Protein AF-A0A8T0GNL6-F1 (afdb_monomer_lite)

Structure (mmCIF, N/CA/C/O backbone):
data_AF-A0A8T0GNL6-F1
#
_entry.id   AF-A0A8T0GNL6-F1
#
loop_
_atom_site.group_PDB
_atom_site.id
_atom_site.type_symbol
_atom_site.label_atom_id
_atom_site.label_alt_id
_atom_site.label_comp_id
_atom_site.label_asym_id
_atom_site.label_entity_id
_atom_site.label_seq_id
_atom_site.pdbx_PDB_ins_code
_atom_site.Cartn_x
_atom_site.Cartn_y
_atom_site.Cartn_z
_atom_site.occupancy
_atom_site.B_iso_or_equiv
_atom_site.auth_seq_id
_atom_site.auth_comp_id
_atom_site.auth_asym_id
_atom_site.auth_atom_id
_atom_site.pdbx_PDB_model_num
ATOM 1 N N . MET A 1 1 ? -20.242 10.172 15.021 1.00 55.56 1 MET A N 1
ATOM 2 C CA . MET A 1 1 ? -18.908 9.703 15.454 1.00 55.56 1 MET A CA 1
ATOM 3 C C . MET A 1 1 ? -18.005 9.727 14.242 1.00 55.56 1 MET A C 1
ATOM 5 O O . MET A 1 1 ? -18.312 9.044 13.273 1.00 55.56 1 MET A O 1
ATOM 9 N N . THR A 1 2 ? -16.980 10.569 14.266 1.00 63.25 2 THR A N 1
ATOM 10 C CA . THR A 1 2 ? -16.011 10.758 13.180 1.00 63.25 2 THR A CA 1
ATOM 11 C C . THR A 1 2 ? -14.666 10.204 13.639 1.00 63.25 2 THR A C 1
ATOM 13 O O . THR A 1 2 ? -14.246 10.485 14.757 1.00 63.25 2 THR A O 1
ATOM 16 N N . CYS A 1 3 ? -14.017 9.386 12.812 1.00 72.00 3 CYS A N 1
ATOM 17 C CA . CYS A 1 3 ? -12.638 8.959 13.034 1.00 72.00 3 CYS A CA 1
ATOM 18 C C . CYS A 1 3 ? -11.741 9.879 12.211 1.00 72.00 3 CYS A C 1
ATOM 20 O O . CYS A 1 3 ? -11.866 9.916 10.986 1.00 72.00 3 CYS A O 1
ATOM 22 N N . GLU A 1 4 ? -10.896 10.663 12.871 1.00 77.44 4 GLU A N 1
ATOM 23 C CA . GLU A 1 4 ? -9.992 11.569 12.171 1.00 77.44 4 GLU A CA 1
ATOM 24 C C . GLU A 1 4 ? -8.906 10.781 11.435 1.00 77.44 4 GLU A C 1
ATOM 26 O O . GLU A 1 4 ? -8.408 9.763 11.920 1.00 77.44 4 GLU A O 1
ATOM 31 N N . ILE A 1 5 ? -8.545 11.247 10.240 1.00 75.06 5 ILE A N 1
ATOM 32 C CA . ILE A 1 5 ? -7.445 10.667 9.472 1.00 75.06 5 ILE A CA 1
ATOM 33 C C . ILE A 1 5 ? -6.130 11.097 10.141 1.00 75.06 5 ILE A C 1
ATOM 35 O O . ILE A 1 5 ? -5.868 12.300 10.247 1.00 75.06 5 ILE A O 1
ATOM 39 N N . PRO A 1 6 ? -5.280 10.156 10.584 1.00 67.88 6 PRO A N 1
ATOM 40 C CA . PRO A 1 6 ? -4.056 10.481 11.293 1.00 67.88 6 PRO A CA 1
ATOM 41 C C . PRO A 1 6 ? -3.103 11.276 10.392 1.00 67.88 6 PRO A C 1
ATOM 43 O O . PRO A 1 6 ? -2.734 10.832 9.306 1.00 67.88 6 PRO A O 1
ATOM 46 N N . PHE A 1 7 ? -2.672 12.443 10.883 1.00 61.06 7 PHE A N 1
ATOM 47 C CA . PHE A 1 7 ? -1.593 13.265 10.315 1.00 61.06 7 PHE A CA 1
ATOM 48 C C . PHE A 1 7 ? -1.758 13.685 8.839 1.00 61.06 7 PHE A C 1
ATOM 50 O O . PHE A 1 7 ? -0.763 13.869 8.139 1.00 61.06 7 PHE A O 1
ATOM 57 N N . ALA A 1 8 ? -2.991 13.928 8.378 1.00 53.62 8 ALA A N 1
ATOM 58 C CA . ALA A 1 8 ? -3.282 14.362 7.000 1.00 53.62 8 ALA A CA 1
ATOM 59 C C . ALA A 1 8 ? -2.520 15.629 6.533 1.00 53.62 8 ALA A C 1
ATOM 61 O O . ALA A 1 8 ? -2.419 15.885 5.340 1.00 53.62 8 ALA A O 1
ATOM 62 N N . TRP A 1 9 ? -1.964 16.413 7.460 1.00 53.12 9 TRP A N 1
ATOM 63 C CA . TRP A 1 9 ? -1.340 17.711 7.194 1.00 53.12 9 TRP A CA 1
ATOM 64 C C . TRP A 1 9 ? 0.119 17.642 6.717 1.00 53.12 9 TRP A C 1
ATOM 66 O O . TRP A 1 9 ? 0.624 18.634 6.197 1.00 53.12 9 TRP A O 1
ATOM 76 N N . PHE A 1 10 ? 0.811 16.508 6.894 1.00 57.50 10 PHE A N 1
ATOM 77 C CA . PHE A 1 10 ? 2.263 16.411 6.652 1.00 57.50 10 PHE A CA 1
ATOM 78 C C . PHE A 1 10 ? 2.673 15.367 5.607 1.00 57.50 10 PHE A C 1
ATOM 80 O O . PHE A 1 10 ? 3.854 15.279 5.268 1.00 57.50 10 PHE A O 1
ATOM 87 N N . SER A 1 11 ? 1.722 14.593 5.080 1.00 59.69 11 SER A N 1
ATOM 88 C CA . SER A 1 11 ? 1.999 13.572 4.071 1.00 59.69 11 SER A CA 1
ATOM 89 C C . SER A 1 11 ? 1.724 14.119 2.665 1.00 59.69 11 SER A C 1
ATOM 91 O O . SER A 1 11 ? 0.582 14.469 2.371 1.00 59.69 11 SER A O 1
ATOM 93 N N . PRO A 1 12 ? 2.733 14.200 1.775 1.00 66.25 12 PRO A N 1
ATOM 94 C CA . PRO A 1 12 ? 2.529 14.623 0.387 1.00 66.25 12 PRO A CA 1
ATOM 95 C C . PRO A 1 12 ? 1.601 13.695 -0.413 1.00 66.25 12 PRO A C 1
ATOM 97 O O . PRO A 1 12 ? 1.025 14.140 -1.403 1.00 66.25 12 PRO A O 1
ATOM 100 N N . THR A 1 13 ? 1.436 12.436 0.009 1.00 75.75 13 THR A N 1
ATOM 101 C CA . THR A 1 13 ? 0.517 11.482 -0.622 1.00 75.75 13 THR A CA 1
ATOM 102 C C . THR A 1 13 ? -0.193 10.659 0.447 1.00 75.75 13 THR A C 1
ATOM 104 O O . THR A 1 13 ? 0.438 9.860 1.139 1.00 75.75 13 THR A O 1
ATOM 107 N N . ALA A 1 14 ? -1.516 10.805 0.523 1.00 82.19 14 ALA A N 1
ATOM 108 C CA . ALA A 1 14 ? -2.395 9.964 1.325 1.00 82.19 14 ALA A CA 1
ATOM 109 C C . ALA A 1 14 ? -3.474 9.342 0.430 1.00 82.19 14 ALA A C 1
ATOM 111 O O . ALA A 1 14 ? -4.074 10.032 -0.395 1.00 82.19 14 ALA A O 1
ATOM 112 N N . GLN A 1 15 ? -3.721 8.044 0.592 1.00 86.00 15 GLN A N 1
ATOM 113 C CA . GLN A 1 15 ? -4.691 7.302 -0.210 1.00 86.00 15 GLN A CA 1
ATOM 114 C C . GLN A 1 15 ? -5.497 6.366 0.693 1.00 86.00 15 GLN A C 1
ATOM 116 O O . GLN A 1 15 ? -4.924 5.646 1.508 1.00 86.00 15 GLN A O 1
ATOM 121 N N . LEU A 1 16 ? -6.822 6.372 0.539 1.00 90.12 16 LEU A N 1
ATOM 122 C CA . LEU A 1 16 ? -7.700 5.360 1.122 1.00 90.12 16 LEU A CA 1
ATOM 123 C C . LEU A 1 16 ? -7.874 4.217 0.121 1.00 90.12 16 LEU A C 1
ATOM 125 O O . LEU A 1 16 ? -8.138 4.460 -1.056 1.00 90.12 16 LEU A O 1
ATOM 129 N N . ILE A 1 17 ? -7.710 2.985 0.591 1.00 90.25 17 ILE A N 1
ATOM 130 C CA . ILE A 1 17 ? -7.783 1.770 -0.220 1.00 90.25 17 ILE A CA 1
ATOM 131 C C . ILE A 1 17 ? -8.660 0.766 0.508 1.00 90.25 17 ILE A C 1
ATOM 133 O O . ILE A 1 17 ? -8.456 0.503 1.689 1.00 90.25 17 ILE A O 1
ATOM 137 N N . GLU A 1 18 ? -9.629 0.193 -0.188 1.00 90.62 18 GLU A N 1
ATOM 138 C CA . GLU A 1 18 ? -10.369 -0.961 0.313 1.00 90.62 18 GLU A CA 1
ATOM 139 C C . GLU A 1 18 ? -9.593 -2.242 -0.037 1.00 90.62 18 GLU A C 1
ATOM 141 O O . GLU A 1 18 ? -9.135 -2.394 -1.169 1.00 90.62 18 GLU A O 1
ATOM 146 N N . CYS A 1 19 ? -9.402 -3.130 0.941 1.00 90.25 19 CYS A N 1
ATOM 147 C CA . CYS A 1 19 ? -8.818 -4.457 0.755 1.00 90.25 19 CYS A CA 1
ATOM 148 C C . CYS A 1 19 ? -9.536 -5.474 1.652 1.00 90.25 19 CYS A C 1
ATOM 150 O O . CYS A 1 19 ? -9.524 -5.349 2.880 1.00 90.25 19 CYS A O 1
ATOM 152 N N . ASN A 1 20 ? -10.121 -6.516 1.055 1.00 89.62 20 ASN A N 1
ATOM 153 C CA . ASN A 1 20 ? -10.811 -7.607 1.756 1.00 89.62 20 ASN A CA 1
ATOM 154 C C . ASN A 1 20 ? -11.871 -7.141 2.779 1.00 89.62 20 ASN A C 1
ATOM 156 O O . ASN A 1 20 ? -11.945 -7.648 3.902 1.00 89.62 20 ASN A O 1
ATOM 160 N N . GLY A 1 21 ? -12.687 -6.162 2.407 1.00 88.62 21 GLY A N 1
ATOM 161 C CA . GLY A 1 21 ? -13.733 -5.568 3.235 1.00 88.62 21 GLY A CA 1
ATOM 162 C C . GLY A 1 21 ? -13.218 -4.615 4.316 1.00 88.62 21 GLY A C 1
ATOM 163 O O . GLY A 1 21 ? -14.005 -4.172 5.153 1.00 88.62 21 GLY A O 1
ATOM 164 N N . LYS A 1 22 ? -11.916 -4.300 4.338 1.00 91.25 22 LYS A N 1
ATOM 165 C CA . LYS A 1 22 ? -11.309 -3.365 5.292 1.00 91.25 22 LYS A CA 1
ATOM 166 C C . LYS A 1 22 ? -10.807 -2.113 4.588 1.00 91.25 22 LYS A C 1
ATOM 168 O O . LYS A 1 22 ? -10.263 -2.173 3.490 1.00 91.25 22 LYS A O 1
ATOM 173 N N . VAL A 1 23 ? -10.950 -0.972 5.257 1.00 92.25 23 VAL A N 1
ATOM 174 C CA . VAL A 1 23 ? -10.398 0.300 4.782 1.00 92.25 23 VAL A CA 1
ATOM 175 C C . VAL A 1 23 ? -8.978 0.451 5.308 1.00 92.25 23 VAL A C 1
ATOM 177 O O . VAL A 1 23 ? -8.740 0.403 6.515 1.00 92.25 23 VAL A O 1
ATOM 180 N N . HIS A 1 24 ? -8.047 0.671 4.394 1.00 93.19 24 HIS A N 1
ATOM 181 C CA . HIS A 1 24 ? -6.657 0.976 4.666 1.00 93.19 24 HIS A CA 1
ATOM 182 C C . HIS A 1 24 ? -6.328 2.415 4.287 1.00 93.19 24 HIS A C 1
ATOM 184 O O . HIS A 1 24 ? -6.863 2.960 3.323 1.00 93.19 24 HIS A O 1
ATOM 190 N N . LEU A 1 25 ? -5.414 3.019 5.037 1.00 91.75 25 LEU A N 1
ATOM 191 C CA . LEU A 1 25 ? -4.858 4.336 4.766 1.00 91.75 25 LEU A CA 1
ATOM 192 C C . LEU A 1 25 ? -3.374 4.179 4.450 1.00 91.75 25 LEU A C 1
ATOM 194 O O . LEU A 1 25 ? -2.576 3.879 5.336 1.00 91.75 25 LEU A O 1
ATOM 198 N N . PHE A 1 26 ? -3.011 4.388 3.190 1.00 90.06 26 PHE A N 1
ATOM 199 C CA . PHE A 1 26 ? -1.621 4.518 2.777 1.00 90.06 26 PHE A CA 1
ATOM 200 C C . PHE A 1 26 ? -1.155 5.959 2.929 1.00 90.06 26 PHE A C 1
ATOM 202 O O . PHE A 1 26 ? -1.875 6.894 2.572 1.00 90.06 26 PHE A O 1
ATOM 209 N N . ARG A 1 27 ? 0.074 6.124 3.414 1.00 86.00 27 ARG A N 1
ATOM 210 C CA . ARG A 1 27 ? 0.748 7.416 3.532 1.00 86.00 27 ARG A CA 1
ATOM 211 C C . ARG A 1 27 ? 2.191 7.296 3.081 1.00 86.00 27 ARG A C 1
ATOM 213 O O . ARG A 1 27 ? 2.885 6.359 3.481 1.00 86.00 27 ARG A O 1
ATOM 220 N N . TRP A 1 28 ? 2.640 8.278 2.310 1.00 79.31 28 TRP A N 1
ATOM 221 C CA . TRP A 1 28 ? 4.038 8.467 1.935 1.00 79.31 28 TRP A CA 1
ATOM 222 C C . TRP A 1 28 ? 4.545 9.786 2.511 1.00 79.31 28 TRP A C 1
ATOM 224 O O . TRP A 1 28 ? 3.911 10.829 2.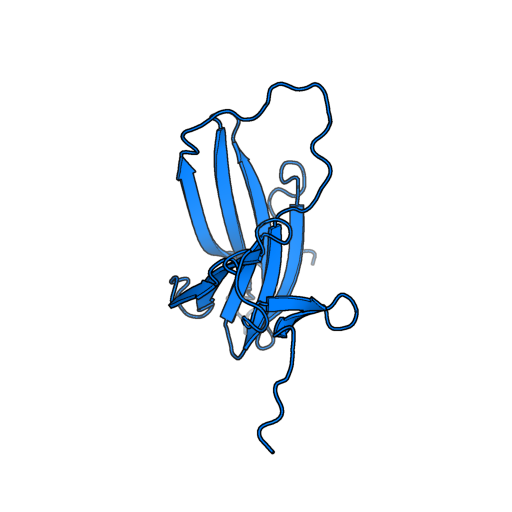347 1.00 79.31 28 TRP A O 1
ATOM 234 N N . GLU A 1 29 ? 5.684 9.756 3.188 1.00 75.50 29 GLU A N 1
ATOM 235 C CA . GLU A 1 29 ? 6.279 10.899 3.870 1.00 75.50 29 GLU A CA 1
ATOM 236 C C . GLU A 1 29 ? 7.775 10.988 3.556 1.00 75.50 29 GLU A C 1
ATOM 238 O O . GLU A 1 29 ? 8.498 9.989 3.517 1.00 75.50 29 GLU A O 1
ATOM 243 N N . MET A 1 30 ? 8.256 12.216 3.370 1.00 66.94 30 MET A N 1
ATOM 244 C CA . MET A 1 30 ? 9.683 12.521 3.429 1.00 66.94 30 MET A CA 1
ATOM 245 C C . MET A 1 30 ? 9.963 13.198 4.763 1.00 66.94 30 MET A C 1
ATOM 247 O O . MET A 1 30 ? 9.431 14.273 5.043 1.00 66.94 30 MET A O 1
ATOM 251 N N . SER A 1 31 ? 10.799 12.580 5.594 1.00 65.00 31 SER A N 1
ATOM 252 C CA . SER A 1 31 ? 11.229 13.220 6.832 1.00 65.00 31 SER A CA 1
ATOM 253 C C . SER A 1 31 ? 12.173 14.387 6.530 1.00 65.00 31 SER A C 1
ATOM 255 O O . SER A 1 31 ? 12.872 14.413 5.511 1.00 65.00 31 SER A O 1
ATOM 257 N N . ARG A 1 32 ? 12.261 15.340 7.467 1.00 61.22 32 ARG A N 1
ATOM 258 C CA . ARG A 1 32 ? 13.248 16.437 7.410 1.00 61.22 32 ARG A CA 1
ATOM 259 C C . ARG A 1 32 ? 14.695 15.929 7.336 1.00 61.22 32 ARG A C 1
ATOM 261 O O . ARG A 1 32 ? 15.560 16.624 6.816 1.00 61.22 32 ARG A O 1
ATOM 268 N N . GLU A 1 33 ? 14.937 14.707 7.801 1.00 64.06 33 GLU A N 1
ATOM 269 C CA . GLU A 1 33 ? 16.235 14.023 7.788 1.00 64.06 33 GLU A CA 1
ATOM 270 C C . GLU A 1 33 ? 16.487 13.228 6.495 1.00 64.06 33 GLU A C 1
ATOM 272 O O . GLU A 1 33 ? 17.421 12.431 6.431 1.00 64.06 33 GLU A O 1
ATOM 277 N N . ARG A 1 34 ? 15.676 13.440 5.445 1.00 63.38 34 ARG A N 1
ATOM 278 C CA . ARG A 1 34 ? 15.754 12.717 4.160 1.00 63.38 34 ARG A CA 1
ATOM 279 C C . ARG A 1 34 ? 15.498 11.211 4.289 1.00 63.38 34 ARG A C 1
ATOM 281 O O . ARG A 1 34 ? 15.977 10.421 3.474 1.00 63.38 34 ARG A O 1
ATOM 288 N N . LEU A 1 35 ? 14.729 10.810 5.299 1.00 67.31 35 LEU A N 1
ATOM 289 C CA . LEU A 1 35 ? 14.219 9.447 5.395 1.00 67.31 35 LEU A CA 1
ATOM 290 C C . LEU A 1 35 ? 12.968 9.335 4.536 1.00 67.31 35 LEU A C 1
ATOM 292 O O . LEU A 1 35 ? 12.083 10.193 4.602 1.00 67.31 35 LEU A O 1
ATOM 296 N N . ARG A 1 36 ? 12.893 8.265 3.749 1.00 70.81 36 ARG A N 1
ATOM 297 C CA . ARG A 1 36 ? 11.652 7.880 3.083 1.00 70.81 36 ARG A CA 1
ATOM 298 C C . ARG A 1 36 ? 10.856 7.040 4.057 1.00 70.81 36 ARG A C 1
ATOM 300 O O . ARG A 1 36 ? 11.388 6.077 4.612 1.00 70.81 36 ARG A O 1
ATOM 307 N N . MET A 1 37 ? 9.609 7.423 4.279 1.00 78.25 37 MET A N 1
ATOM 308 C CA . MET A 1 37 ? 8.711 6.676 5.136 1.00 78.25 37 MET A CA 1
ATOM 309 C C . MET A 1 37 ? 7.427 6.382 4.394 1.00 78.25 37 MET A C 1
ATOM 311 O O . MET A 1 37 ? 6.799 7.284 3.846 1.00 78.25 37 MET A O 1
ATOM 315 N N . HIS A 1 38 ? 7.008 5.123 4.426 1.00 85.81 38 HIS A N 1
ATOM 316 C CA . HIS A 1 38 ? 5.647 4.780 4.058 1.00 85.81 38 HIS A CA 1
ATOM 317 C C . HIS A 1 38 ? 4.978 3.975 5.144 1.00 85.81 38 HIS A C 1
ATOM 319 O O . HIS A 1 38 ? 5.604 3.185 5.856 1.00 85.81 38 HIS A O 1
ATOM 325 N N . SER A 1 39 ? 3.680 4.203 5.275 1.00 89.62 39 SER A N 1
ATOM 326 C CA . SER A 1 39 ? 2.858 3.484 6.227 1.00 89.62 39 SER A CA 1
ATOM 327 C C . SER A 1 39 ? 1.536 3.076 5.612 1.00 89.62 39 SER A C 1
ATOM 329 O O . SER A 1 39 ? 1.023 3.734 4.708 1.00 89.62 39 SER A O 1
ATOM 331 N N . ILE A 1 40 ? 1.025 1.953 6.100 1.00 92.38 40 ILE A N 1
ATOM 332 C CA . ILE A 1 40 ? -0.316 1.472 5.810 1.00 92.38 40 ILE A CA 1
ATOM 333 C C . ILE A 1 40 ? -0.974 1.218 7.156 1.00 92.38 40 ILE A C 1
ATOM 335 O O . ILE A 1 40 ? -0.506 0.386 7.938 1.00 92.38 40 ILE A O 1
ATOM 339 N N . ASP A 1 41 ? -2.045 1.945 7.426 1.00 92.88 41 ASP A N 1
ATOM 340 C CA . ASP A 1 41 ? -2.896 1.750 8.590 1.00 92.88 41 ASP A CA 1
ATOM 341 C C . ASP A 1 41 ? -4.198 1.071 8.158 1.00 92.88 41 ASP A C 1
ATOM 343 O O . ASP A 1 41 ? -4.595 1.152 6.999 1.00 92.88 41 ASP A O 1
ATOM 347 N N . VAL A 1 42 ? -4.860 0.376 9.073 1.00 93.19 42 VAL A N 1
ATOM 348 C CA . VAL A 1 42 ? -6.178 -0.228 8.865 1.00 93.19 42 VAL A CA 1
ATOM 349 C C . VAL A 1 42 ? -7.181 0.404 9.815 1.00 93.19 42 VAL A C 1
ATOM 351 O O . VAL A 1 42 ? -6.876 0.621 10.988 1.00 93.19 42 VAL A O 1
ATOM 354 N N . LEU A 1 43 ? -8.368 0.709 9.303 1.00 91.94 43 LEU A N 1
ATOM 355 C CA . LEU A 1 43 ? -9.486 1.180 10.100 1.00 91.94 43 LEU A CA 1
ATOM 356 C C . LEU A 1 43 ? -10.176 -0.026 10.740 1.00 91.94 43 LEU A C 1
ATOM 358 O O . LEU A 1 43 ? -10.727 -0.882 10.047 1.00 91.94 43 LEU A O 1
ATOM 362 N N . GLU A 1 44 ? -10.149 -0.103 12.064 1.00 89.25 44 GLU A N 1
ATOM 363 C CA . GLU A 1 44 ? -10.734 -1.206 12.820 1.00 89.25 44 GLU A CA 1
ATOM 364 C C . GLU A 1 44 ? -11.654 -0.676 13.924 1.00 89.25 44 GLU A C 1
ATOM 366 O O . GLU A 1 44 ? -11.421 0.381 14.513 1.00 89.25 44 GLU A O 1
ATOM 371 N N . CYS A 1 45 ? -12.720 -1.427 14.202 1.00 83.12 45 CYS A N 1
ATOM 372 C CA . CYS A 1 45 ? -13.578 -1.224 15.363 1.00 83.12 45 CYS A CA 1
ATOM 373 C C . CYS A 1 45 ? -13.253 -2.340 16.373 1.00 83.12 45 CYS A C 1
ATOM 375 O O . CYS A 1 45 ? -13.648 -3.483 16.140 1.00 83.12 45 CYS A O 1
ATOM 377 N N . PRO A 1 46 ? -12.480 -2.063 17.438 1.00 70.19 46 PRO A N 1
ATOM 378 C CA . PRO A 1 46 ? -11.943 -3.093 18.331 1.00 70.19 46 PRO A CA 1
ATOM 379 C C . PRO A 1 46 ? -13.027 -3.854 19.105 1.00 70.19 46 PRO A C 1
ATOM 381 O O . PRO A 1 46 ? -12.868 -5.048 19.333 1.00 70.19 46 PRO A O 1
ATOM 384 N N . ASN A 1 47 ? -14.139 -3.196 19.448 1.00 69.69 47 ASN A N 1
ATOM 385 C CA . ASN A 1 47 ? -15.247 -3.789 20.195 1.00 69.69 47 ASN A CA 1
ATOM 386 C C . ASN A 1 47 ? -16.556 -3.623 19.417 1.00 69.69 47 ASN A C 1
ATOM 388 O O . ASN A 1 47 ? -17.204 -2.581 19.479 1.00 69.69 47 ASN A O 1
ATOM 392 N N . LEU A 1 48 ? -16.972 -4.670 18.701 1.00 65.06 48 LEU A N 1
ATOM 39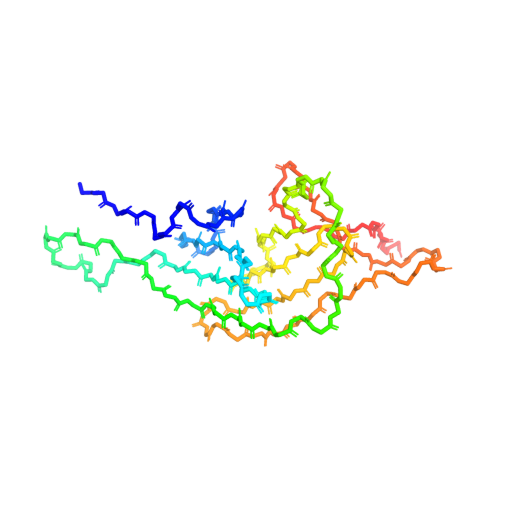3 C CA . LEU A 1 48 ? -18.252 -4.693 17.975 1.00 65.06 48 LEU A CA 1
ATOM 394 C C . LEU A 1 48 ? -19.478 -4.708 18.909 1.00 65.06 48 LEU A C 1
ATOM 396 O O . LEU A 1 48 ? -20.574 -4.358 18.477 1.00 65.06 48 LEU A O 1
ATOM 400 N N . ASN A 1 49 ? -19.288 -5.090 20.178 1.00 63.34 49 ASN A N 1
ATOM 401 C CA . ASN A 1 49 ? -20.362 -5.343 21.145 1.00 63.34 49 ASN A CA 1
ATOM 402 C C . ASN A 1 49 ? -20.616 -4.190 22.131 1.00 63.34 49 ASN A C 1
ATOM 404 O O . ASN A 1 49 ? -21.545 -4.278 22.930 1.00 63.34 49 ASN A O 1
ATOM 408 N N . GLU A 1 50 ? -19.822 -3.118 22.097 1.00 57.59 50 GLU A N 1
ATOM 409 C CA . GLU A 1 50 ? -20.005 -1.967 22.986 1.00 57.59 50 GLU A CA 1
ATOM 410 C C . GLU A 1 50 ? -20.641 -0.799 22.227 1.00 57.59 50 GLU A C 1
ATOM 412 O O . GLU A 1 50 ? -20.226 -0.407 21.137 1.00 57.59 50 GLU A O 1
ATOM 417 N N . SER A 1 51 ? -21.682 -0.225 22.821 1.00 54.44 51 SER A N 1
ATOM 418 C CA . SER A 1 51 ? -22.532 0.828 22.258 1.00 54.44 51 SER A CA 1
ATOM 419 C C . SER A 1 51 ? -21.832 2.187 22.055 1.00 54.44 51 SER A C 1
ATOM 421 O O . SER A 1 51 ? -22.451 3.116 21.535 1.00 54.44 51 SER A O 1
ATOM 423 N N . ALA A 1 52 ? -20.538 2.309 22.376 1.00 54.31 52 ALA A N 1
ATOM 424 C CA . ALA A 1 52 ? -19.732 3.520 22.215 1.00 54.31 52 ALA A CA 1
ATOM 425 C C . ALA A 1 52 ? -18.568 3.287 21.230 1.00 54.31 52 ALA A C 1
ATOM 427 O O . ALA A 1 52 ? -17.466 2.879 21.580 1.00 54.31 52 ALA A O 1
ATOM 428 N N . ARG A 1 53 ? -18.857 3.553 19.955 1.00 64.06 53 ARG A N 1
ATOM 429 C CA . ARG A 1 53 ? -18.018 3.305 18.774 1.00 64.06 53 ARG A CA 1
ATOM 430 C C . ARG A 1 53 ? -16.810 4.251 18.688 1.00 64.06 53 ARG A C 1
ATOM 432 O O . ARG A 1 53 ? -16.951 5.378 18.227 1.00 64.06 53 ARG A O 1
ATOM 439 N N . ALA A 1 54 ? -15.602 3.792 18.984 1.00 72.19 54 ALA A N 1
ATOM 440 C CA . ALA A 1 54 ? -14.398 4.488 18.525 1.00 72.19 54 ALA A CA 1
ATOM 441 C C . ALA A 1 54 ? -13.722 3.649 17.438 1.00 72.19 54 ALA A C 1
ATOM 443 O O . ALA A 1 54 ? -12.926 2.757 17.718 1.00 72.19 54 ALA A O 1
ATOM 444 N N . TRP A 1 55 ? -14.078 3.915 16.180 1.00 82.38 55 TRP A N 1
ATOM 445 C CA . TRP A 1 55 ? -13.247 3.493 15.056 1.00 82.38 55 TRP A CA 1
ATOM 446 C C . TRP A 1 55 ? -11.832 4.033 15.270 1.00 82.38 55 TRP A C 1
ATOM 448 O O . TRP A 1 55 ? -11.670 5.209 15.605 1.00 82.38 55 TRP A O 1
ATOM 458 N N . GLN A 1 56 ? -10.825 3.189 15.074 1.00 87.25 56 GLN A N 1
ATOM 459 C CA . GLN A 1 56 ? -9.426 3.551 15.268 1.00 87.25 56 GLN A CA 1
ATOM 460 C C . GLN A 1 56 ? -8.562 3.067 14.111 1.00 87.25 56 GLN A C 1
ATOM 462 O O . GLN A 1 56 ? -8.834 2.041 13.485 1.00 87.25 56 GLN A O 1
ATOM 467 N N . TRP A 1 57 ? -7.487 3.804 13.859 1.00 89.50 57 TRP A N 1
ATOM 468 C CA . TRP A 1 57 ? -6.458 3.415 12.909 1.00 89.50 57 TRP A CA 1
ATOM 469 C C . TRP A 1 57 ? -5.388 2.598 13.621 1.00 89.50 57 TRP A C 1
ATOM 471 O O . TRP A 1 57 ? -4.740 3.084 14.548 1.00 89.50 57 TRP A O 1
ATOM 481 N N . ARG A 1 58 ? -5.172 1.364 13.171 1.00 91.19 58 ARG A N 1
ATOM 482 C CA . ARG A 1 58 ? -4.061 0.522 13.615 1.00 91.19 58 ARG A CA 1
ATOM 483 C C . ARG A 1 58 ? -3.000 0.473 12.529 1.00 91.19 58 ARG A C 1
ATOM 485 O O . ARG A 1 58 ? -3.301 0.146 11.386 1.00 91.19 58 ARG A O 1
ATOM 492 N N . ASN A 1 59 ? -1.747 0.722 12.888 1.00 90.69 59 ASN A N 1
ATOM 493 C CA . ASN A 1 59 ? -0.648 0.575 11.943 1.00 90.69 59 ASN A CA 1
ATOM 494 C C . ASN A 1 59 ? -0.417 -0.905 11.591 1.00 90.69 59 ASN A C 1
ATOM 496 O O . ASN A 1 59 ? -0.324 -1.754 12.479 1.00 90.69 59 ASN A O 1
ATOM 500 N N . VAL A 1 60 ? -0.350 -1.205 10.292 1.00 93.19 60 VAL A N 1
ATOM 501 C CA . VAL A 1 60 ? -0.085 -2.549 9.751 1.00 93.19 60 VAL A CA 1
ATOM 502 C C . VAL A 1 60 ? 1.319 -2.614 9.171 1.00 93.19 60 VAL A C 1
ATOM 504 O O . VAL A 1 60 ? 2.064 -3.547 9.452 1.00 93.19 60 VAL A O 1
ATOM 507 N N . VAL A 1 61 ? 1.680 -1.609 8.374 1.00 91.25 61 VAL A N 1
ATOM 508 C CA . VAL A 1 61 ? 3.000 -1.481 7.760 1.00 91.25 61 VAL A CA 1
ATOM 509 C C . VAL A 1 61 ? 3.581 -0.130 8.147 1.00 91.25 61 VAL A C 1
ATOM 511 O O . VAL A 1 61 ? 2.908 0.901 8.054 1.00 91.25 61 VAL A O 1
ATOM 514 N N . ARG A 1 62 ? 4.853 -0.131 8.539 1.00 89.62 62 ARG A N 1
ATOM 515 C CA . ARG A 1 62 ? 5.680 1.067 8.654 1.00 89.62 62 ARG A CA 1
ATOM 516 C C . ARG A 1 62 ? 7.086 0.724 8.204 1.00 89.62 62 ARG A C 1
ATOM 518 O O . ARG A 1 62 ? 7.741 -0.127 8.797 1.00 89.62 62 ARG A O 1
ATOM 525 N N . VAL A 1 63 ? 7.533 1.396 7.156 1.00 85.25 63 VAL A N 1
ATOM 526 C CA . VAL A 1 63 ? 8.886 1.261 6.631 1.00 85.25 63 VAL A CA 1
ATOM 527 C C . VAL A 1 63 ? 9.545 2.623 6.692 1.00 85.25 63 VAL A C 1
ATOM 529 O O . VAL A 1 63 ? 8.970 3.613 6.248 1.00 85.25 63 VAL A O 1
ATOM 532 N N . THR A 1 64 ? 10.750 2.654 7.248 1.00 79.94 64 THR A N 1
ATOM 533 C CA . THR A 1 64 ? 11.616 3.829 7.275 1.00 79.94 64 THR A CA 1
ATOM 534 C C . THR A 1 64 ? 12.930 3.433 6.627 1.00 79.94 64 THR A C 1
ATOM 536 O O . THR A 1 64 ? 13.619 2.549 7.130 1.00 79.94 64 THR A O 1
ATOM 539 N N . ASP A 1 65 ? 13.275 4.081 5.520 1.00 66.94 65 ASP A N 1
ATOM 540 C CA . ASP A 1 65 ? 14.509 3.821 4.785 1.00 66.94 65 ASP A CA 1
ATOM 541 C C . ASP A 1 65 ? 15.376 5.087 4.700 1.00 66.94 65 ASP A C 1
ATOM 543 O O . ASP A 1 65 ? 14.886 6.199 4.458 1.00 66.94 65 ASP A O 1
ATOM 547 N N . ARG A 1 66 ? 16.686 4.913 4.906 1.00 58.03 66 ARG A N 1
ATOM 548 C CA . ARG A 1 66 ? 17.688 5.972 4.748 1.00 58.03 66 ARG A CA 1
ATOM 549 C C . ARG A 1 66 ? 18.024 6.088 3.270 1.00 58.03 66 ARG A C 1
ATOM 551 O O . ARG A 1 66 ? 18.733 5.254 2.718 1.00 58.03 66 ARG A O 1
ATOM 558 N N . CYS A 1 67 ? 17.578 7.163 2.631 1.00 51.78 67 CYS A N 1
ATOM 559 C CA . CYS A 1 67 ? 17.908 7.387 1.232 1.00 51.78 67 CYS A CA 1
ATOM 560 C C . CYS A 1 67 ? 19.355 7.900 1.105 1.00 51.78 67 CYS A C 1
ATOM 562 O O . CYS A 1 67 ? 19.636 9.088 1.274 1.00 51.78 67 CYS A O 1
ATOM 564 N N . GLY A 1 68 ? 20.294 7.001 0.813 1.00 41.38 68 GLY A N 1
ATOM 565 C CA . GLY A 1 68 ? 21.663 7.351 0.447 1.00 41.38 68 GLY A CA 1
ATOM 566 C C . GLY A 1 68 ? 21.764 7.735 -1.029 1.00 41.38 68 GLY A C 1
ATOM 567 O O . GLY A 1 68 ? 22.154 6.889 -1.812 1.00 41.38 68 GLY A O 1
ATOM 568 N N . TYR A 1 69 ? 21.365 8.957 -1.408 1.00 39.97 69 TYR A N 1
ATOM 569 C CA . TYR A 1 69 ? 21.917 9.806 -2.493 1.00 39.97 69 TYR A CA 1
ATOM 570 C C . TYR A 1 69 ? 20.960 10.964 -2.848 1.00 39.97 69 TYR A C 1
ATOM 572 O O . TYR A 1 69 ? 19.746 10.861 -2.701 1.00 39.97 69 TYR A O 1
ATOM 580 N N . ARG A 1 70 ? 21.563 12.083 -3.288 1.00 39.72 70 ARG A N 1
ATOM 581 C CA . ARG A 1 70 ? 20.998 13.372 -3.749 1.00 39.72 70 ARG A CA 1
ATOM 582 C C . ARG A 1 70 ? 19.489 13.388 -4.061 1.00 39.72 70 ARG A C 1
ATOM 584 O O . ARG A 1 70 ? 19.072 13.120 -5.182 1.00 39.72 70 ARG A O 1
ATOM 591 N N . VAL A 1 71 ? 18.703 13.912 -3.121 1.00 41.56 71 VAL A N 1
ATOM 592 C CA . VAL A 1 71 ? 17.495 14.665 -3.480 1.00 41.56 71 VAL A CA 1
ATOM 593 C C . VAL A 1 71 ? 17.990 15.929 -4.176 1.00 41.56 71 VAL A C 1
ATOM 595 O O . VAL A 1 71 ? 18.666 16.751 -3.552 1.00 41.56 71 VAL A O 1
ATOM 598 N N . TYR A 1 72 ? 17.751 16.037 -5.482 1.00 38.69 72 TYR A N 1
ATOM 599 C CA . TYR A 1 72 ? 18.054 17.235 -6.253 1.00 38.69 72 TYR A CA 1
ATOM 600 C C . TYR A 1 72 ? 17.447 18.446 -5.540 1.00 38.69 72 TYR A C 1
ATOM 602 O O . TYR A 1 72 ? 16.233 18.612 -5.483 1.00 38.69 72 TYR A O 1
ATOM 610 N N . THR A 1 73 ? 18.304 19.322 -5.020 1.00 38.34 73 THR A N 1
ATOM 611 C CA . THR A 1 73 ? 17.958 20.701 -4.671 1.00 38.34 73 THR A CA 1
ATOM 612 C C . THR A 1 73 ? 17.814 21.499 -5.966 1.00 38.34 73 THR A C 1
ATOM 614 O O . THR A 1 73 ? 18.580 22.418 -6.239 1.00 38.34 73 THR A O 1
ATOM 617 N N . GLY A 1 74 ? 16.881 21.094 -6.821 1.00 34.81 74 GLY A N 1
ATOM 618 C CA . GLY A 1 74 ? 16.352 21.936 -7.878 1.00 34.81 74 GLY A CA 1
ATOM 619 C C . GLY A 1 74 ? 15.087 22.561 -7.325 1.00 34.81 74 GLY A C 1
ATOM 620 O O . GLY A 1 74 ? 14.244 21.851 -6.790 1.00 34.81 74 GLY A O 1
ATOM 621 N N . ARG A 1 75 ? 14.959 23.884 -7.399 1.00 34.22 75 ARG A N 1
ATOM 622 C CA . ARG A 1 75 ? 13.710 24.589 -7.100 1.00 34.22 75 ARG A CA 1
ATOM 623 C C . ARG A 1 75 ? 12.650 24.178 -8.126 1.00 34.22 75 ARG A C 1
ATOM 625 O O . ARG A 1 75 ? 12.407 24.880 -9.096 1.00 34.22 75 ARG A O 1
ATOM 632 N N . GLY A 1 76 ? 12.059 23.020 -7.910 1.00 35.91 76 GLY A N 1
ATOM 633 C CA . GLY A 1 76 ? 10.884 22.509 -8.580 1.00 35.91 76 GLY A CA 1
ATOM 634 C C . GLY A 1 76 ? 10.132 21.762 -7.503 1.00 35.91 76 GLY A C 1
ATOM 635 O O . GLY A 1 76 ? 10.707 20.926 -6.811 1.00 35.91 76 GLY A O 1
ATOM 636 N N . TRP A 1 77 ? 8.877 22.123 -7.282 1.00 37.72 77 TRP A N 1
ATOM 637 C CA . TRP A 1 77 ? 8.002 21.285 -6.484 1.00 37.72 77 TRP A CA 1
ATOM 638 C C . TRP A 1 77 ? 7.983 19.941 -7.203 1.00 37.72 77 TRP A C 1
ATOM 640 O O . TRP A 1 77 ? 7.500 19.880 -8.333 1.00 37.72 77 TRP A O 1
ATOM 650 N N . THR A 1 78 ? 8.599 18.906 -6.628 1.00 41.69 78 THR A N 1
ATOM 651 C CA . THR A 1 78 ? 8.475 17.551 -7.161 1.00 41.69 78 THR A CA 1
ATOM 652 C C . THR A 1 78 ? 7.010 17.190 -7.001 1.00 41.69 78 THR A C 1
ATOM 654 O O . THR A 1 78 ? 6.541 16.840 -5.918 1.00 41.69 78 THR A O 1
ATOM 657 N N . LEU A 1 79 ? 6.261 17.450 -8.066 1.00 40.72 79 LEU A N 1
ATOM 658 C CA . LEU A 1 79 ? 4.838 17.231 -8.147 1.00 40.72 79 LEU A CA 1
ATOM 659 C C . LEU A 1 79 ? 4.600 15.725 -8.013 1.00 40.72 79 LEU A C 1
ATOM 661 O O . LEU A 1 79 ? 4.923 14.966 -8.913 1.00 40.72 79 LEU A O 1
ATOM 665 N N . VAL A 1 80 ? 4.041 15.352 -6.862 1.00 47.06 80 VAL A N 1
ATOM 666 C CA . VAL A 1 80 ? 2.855 14.495 -6.735 1.00 47.06 80 VAL A CA 1
ATOM 667 C C . VAL A 1 80 ? 2.987 13.052 -7.259 1.00 47.06 80 VAL A C 1
ATOM 669 O O . VAL A 1 80 ? 3.023 12.791 -8.454 1.00 47.06 80 VAL A O 1
ATOM 672 N N . ASN A 1 81 ? 2.887 12.106 -6.318 1.00 57.59 81 ASN A N 1
ATOM 673 C CA . ASN A 1 81 ? 2.494 10.706 -6.524 1.00 57.59 81 ASN A CA 1
ATOM 674 C C . ASN A 1 81 ? 3.440 9.823 -7.347 1.00 57.59 81 ASN A C 1
ATOM 676 O O . ASN A 1 81 ? 2.985 9.066 -8.192 1.00 57.59 81 ASN A O 1
ATOM 680 N N . GLU A 1 82 ? 4.742 9.797 -7.062 1.00 75.31 82 GLU A N 1
ATOM 681 C CA . GLU A 1 82 ? 5.560 8.685 -7.578 1.00 75.31 82 GLU A CA 1
ATOM 682 C C . GLU A 1 82 ? 5.069 7.336 -7.042 1.00 75.31 82 GLU A C 1
ATOM 684 O O . GLU A 1 82 ? 5.125 6.339 -7.752 1.00 75.31 82 GLU A O 1
ATOM 689 N N . TYR A 1 83 ? 4.553 7.316 -5.810 1.00 80.38 83 TYR A N 1
ATOM 690 C CA . TYR A 1 83 ? 4.065 6.115 -5.146 1.00 80.38 83 TYR A CA 1
ATOM 691 C C . TYR A 1 83 ? 2.543 6.104 -5.063 1.00 80.38 83 TYR A C 1
ATOM 693 O O . TYR A 1 83 ? 1.910 7.110 -4.743 1.00 80.38 83 TYR A O 1
ATOM 701 N N . SER A 1 84 ? 1.957 4.941 -5.311 1.00 84.56 84 SER A N 1
ATOM 702 C CA . SER A 1 84 ? 0.546 4.648 -5.061 1.00 84.56 84 SER A CA 1
ATOM 703 C C . SER A 1 84 ? 0.424 3.314 -4.342 1.00 84.56 84 SER A C 1
ATOM 705 O O . SER A 1 84 ? 1.269 2.432 -4.502 1.00 84.56 84 SER A O 1
ATOM 707 N N . CYS A 1 85 ? -0.623 3.168 -3.538 1.00 88.06 85 CYS A N 1
ATOM 708 C CA . CYS A 1 85 ? -0.948 1.907 -2.892 1.00 88.06 85 CYS A CA 1
ATOM 709 C C . CYS A 1 85 ? -2.156 1.285 -3.578 1.00 88.06 85 CYS A C 1
ATOM 711 O O . CYS A 1 85 ? -3.167 1.941 -3.818 1.00 88.06 85 CYS A O 1
ATOM 713 N N . VAL A 1 86 ? -2.033 0.025 -3.959 1.00 88.44 86 VAL A N 1
ATOM 714 C CA . VAL A 1 86 ? -2.961 -0.619 -4.889 1.00 88.44 86 VAL A CA 1
ATOM 715 C C . VAL A 1 86 ? -3.173 -2.069 -4.490 1.00 88.44 86 VAL A C 1
ATOM 717 O O . VAL A 1 86 ? -2.277 -2.708 -3.933 1.00 88.44 86 VAL A O 1
ATOM 720 N N . ASN A 1 87 ? -4.364 -2.594 -4.770 1.00 89.69 87 ASN A N 1
ATOM 721 C CA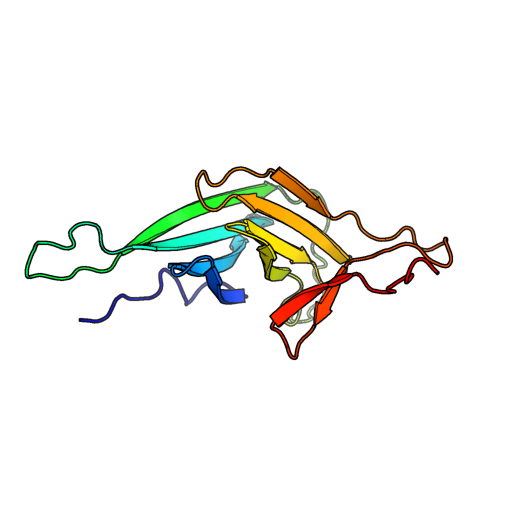 . ASN A 1 87 ? -4.683 -3.990 -4.489 1.00 89.69 87 ASN A CA 1
ATOM 722 C C . ASN A 1 87 ? -3.792 -4.940 -5.301 1.00 89.69 87 ASN A C 1
ATOM 724 O O . ASN A 1 87 ? -3.572 -4.731 -6.496 1.00 89.69 87 ASN A O 1
ATOM 728 N N . PHE A 1 88 ? -3.300 -5.994 -4.643 1.00 89.25 88 PHE A N 1
ATOM 729 C CA . PHE A 1 88 ? -2.442 -7.024 -5.236 1.00 89.25 88 PHE A CA 1
ATOM 730 C C . PHE A 1 88 ? -2.964 -8.435 -4.915 1.00 89.25 88 PHE A C 1
ATOM 732 O O . PHE A 1 88 ? -2.276 -9.282 -4.342 1.00 89.25 88 PHE A O 1
ATOM 739 N N . GLY A 1 89 ? -4.225 -8.680 -5.271 1.00 85.38 89 GLY A N 1
ATOM 740 C CA . GLY A 1 89 ? -4.935 -9.918 -4.950 1.00 85.38 89 GLY A CA 1
ATOM 741 C C . GLY A 1 89 ? -5.326 -10.022 -3.473 1.00 85.38 89 GLY A C 1
ATOM 742 O O . GLY A 1 89 ? -5.259 -9.050 -2.720 1.00 85.38 89 GLY A O 1
ATOM 743 N N . ASP A 1 90 ? -5.736 -11.221 -3.057 1.00 90.81 90 ASP A N 1
ATOM 744 C CA . ASP A 1 90 ? -6.387 -11.429 -1.762 1.00 90.81 90 ASP A CA 1
ATOM 745 C C . ASP A 1 90 ? -5.515 -11.022 -0.571 1.00 90.81 90 ASP A C 1
ATOM 747 O O . ASP A 1 90 ? -4.491 -11.656 -0.269 1.00 90.81 90 ASP A O 1
ATOM 751 N N . GLY A 1 91 ? -5.982 -9.987 0.134 1.00 92.06 91 GLY A N 1
ATOM 752 C CA . GLY A 1 91 ? -5.424 -9.493 1.392 1.00 92.06 91 GLY A CA 1
ATOM 753 C C . GLY A 1 91 ? -4.044 -8.862 1.265 1.00 92.06 91 GLY A C 1
ATOM 754 O O . GLY A 1 91 ? -3.323 -8.798 2.262 1.00 92.06 91 GLY A O 1
ATOM 755 N N . LYS A 1 92 ? -3.644 -8.444 0.061 1.00 94.88 92 LYS A N 1
ATOM 756 C CA . LYS A 1 92 ? -2.321 -7.876 -0.195 1.00 94.88 92 LYS A CA 1
ATOM 757 C C . LYS A 1 92 ? -2.435 -6.507 -0.836 1.00 94.88 92 LYS A C 1
ATOM 759 O O . LYS A 1 92 ? -3.233 -6.291 -1.745 1.00 94.88 92 LYS A O 1
ATOM 764 N N . LEU A 1 93 ? -1.558 -5.612 -0.400 1.00 93.56 93 LEU A N 1
ATOM 765 C CA . LEU A 1 93 ? -1.397 -4.290 -0.988 1.00 93.56 93 LEU A CA 1
ATOM 766 C C . LEU A 1 93 ? 0.023 -4.134 -1.520 1.00 93.56 93 LEU A C 1
ATOM 768 O O . LEU A 1 93 ? 0.989 -4.550 -0.878 1.00 93.56 93 LEU A O 1
ATOM 772 N N . CYS A 1 94 ? 0.145 -3.524 -2.694 1.00 91.69 94 CYS A N 1
ATOM 773 C CA . CYS A 1 94 ? 1.419 -3.151 -3.283 1.00 91.69 94 CYS A CA 1
ATOM 774 C C . CYS A 1 94 ? 1.631 -1.646 -3.136 1.00 91.69 94 CYS A C 1
ATOM 776 O O . CYS A 1 94 ? 0.787 -0.858 -3.554 1.00 91.69 94 CYS A O 1
ATOM 778 N N . VAL A 1 95 ? 2.774 -1.255 -2.575 1.00 90.44 95 VAL A N 1
ATOM 779 C CA . VAL A 1 95 ? 3.286 0.114 -2.669 1.00 90.44 95 VAL A CA 1
ATOM 780 C C . VAL A 1 95 ? 4.104 0.184 -3.951 1.00 90.44 95 VAL A C 1
ATOM 782 O O . VAL A 1 95 ? 5.217 -0.343 -4.013 1.00 90.44 95 VAL A O 1
ATOM 785 N N . PHE A 1 96 ? 3.519 0.775 -4.984 1.00 87.19 96 PHE A N 1
ATOM 786 C CA . PHE A 1 96 ? 4.037 0.772 -6.345 1.00 87.19 96 PHE A CA 1
ATOM 787 C C . PHE A 1 96 ? 4.574 2.149 -6.724 1.00 87.19 96 PHE A C 1
ATOM 789 O O . PHE A 1 96 ? 3.867 3.146 -6.585 1.00 87.19 96 PHE A O 1
ATOM 796 N N . ASN A 1 97 ? 5.808 2.200 -7.221 1.00 82.38 97 ASN A N 1
ATOM 797 C CA . ASN A 1 97 ? 6.371 3.382 -7.849 1.00 82.38 97 ASN A CA 1
ATOM 798 C C . ASN A 1 97 ? 5.977 3.403 -9.332 1.00 82.38 97 ASN A C 1
ATOM 800 O O . ASN A 1 97 ? 6.438 2.578 -10.123 1.00 82.38 97 ASN A O 1
ATOM 804 N N . MET A 1 98 ? 5.143 4.363 -9.716 1.00 77.62 98 MET A N 1
ATOM 805 C CA . MET A 1 98 ? 4.627 4.495 -11.078 1.00 77.62 98 MET A CA 1
ATOM 806 C C . MET A 1 98 ? 5.699 4.917 -12.090 1.00 77.62 98 MET A C 1
ATOM 808 O O . MET A 1 98 ? 5.591 4.576 -13.268 1.00 77.62 98 MET A O 1
ATOM 812 N N . MET A 1 99 ? 6.749 5.611 -11.641 1.00 76.75 99 MET A N 1
ATOM 813 C CA . MET A 1 99 ? 7.832 6.097 -12.499 1.00 76.75 99 MET A CA 1
ATOM 814 C C . MET A 1 99 ? 8.848 4.996 -12.801 1.00 76.75 99 MET A C 1
ATOM 816 O O . MET A 1 99 ? 9.164 4.748 -13.962 1.00 76.75 99 MET A O 1
ATOM 820 N N . SER A 1 100 ? 9.336 4.303 -11.769 1.00 76.44 100 SER A N 1
ATOM 821 C CA . SER A 1 100 ? 10.283 3.191 -11.928 1.00 76.44 100 SER A CA 1
ATOM 822 C C . SER A 1 100 ? 9.611 1.849 -12.208 1.00 76.44 100 SER A C 1
ATOM 824 O O . SER A 1 100 ? 10.312 0.872 -12.453 1.00 76.44 100 SER A O 1
ATOM 826 N N . ARG A 1 101 ? 8.274 1.786 -12.180 1.00 78.44 101 ARG A N 1
ATOM 827 C CA . ARG A 1 101 ? 7.466 0.578 -12.423 1.00 78.44 101 ARG A CA 1
ATOM 828 C C . ARG A 1 101 ? 7.887 -0.618 -11.566 1.00 78.44 101 ARG A C 1
ATOM 830 O O . ARG A 1 101 ? 7.876 -1.759 -12.017 1.00 78.44 101 ARG A O 1
ATOM 837 N N . ASN A 1 102 ? 8.273 -0.346 -10.327 1.00 82.19 102 ASN A N 1
ATOM 838 C CA . ASN A 1 102 ? 8.637 -1.347 -9.334 1.00 82.19 102 ASN A CA 1
ATOM 839 C C . ASN A 1 102 ? 7.785 -1.151 -8.080 1.00 82.19 102 ASN A C 1
ATOM 841 O O . ASN A 1 102 ? 7.113 -0.135 -7.922 1.00 82.19 102 ASN A O 1
ATOM 845 N N . GLY A 1 103 ? 7.774 -2.124 -7.181 1.00 87.25 103 GLY A N 1
ATOM 846 C CA . GLY A 1 103 ? 6.949 -2.017 -5.987 1.00 87.25 103 GLY A CA 1
ATOM 847 C C . GLY A 1 103 ? 7.222 -3.096 -4.964 1.00 87.25 103 GLY A C 1
ATOM 848 O O . GLY A 1 103 ? 7.878 -4.095 -5.245 1.00 87.25 103 GLY A O 1
ATOM 849 N N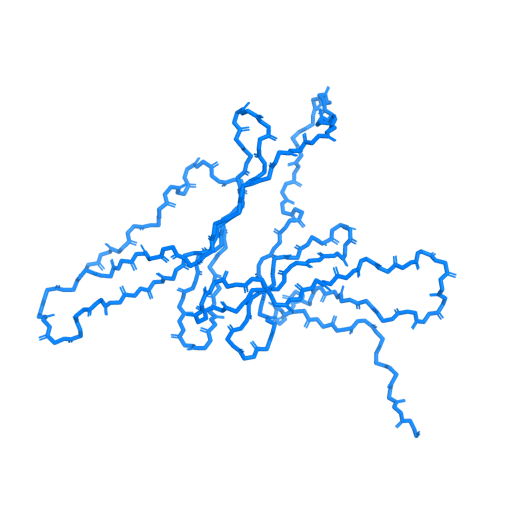 . VAL A 1 104 ? 6.699 -2.893 -3.763 1.00 90.38 104 VAL A N 1
ATOM 850 C CA . VAL A 1 104 ? 6.810 -3.851 -2.661 1.00 90.38 104 VAL A CA 1
ATOM 851 C C . VAL A 1 104 ? 5.416 -4.301 -2.267 1.00 90.38 104 VAL A C 1
ATOM 853 O O . VAL A 1 104 ? 4.526 -3.474 -2.075 1.00 90.38 104 VAL A O 1
ATOM 856 N N . VAL A 1 105 ? 5.218 -5.612 -2.168 1.00 92.31 105 VAL A N 1
ATOM 857 C CA . VAL A 1 105 ? 3.932 -6.210 -1.811 1.00 92.31 105 VAL A CA 1
ATOM 858 C C . VAL A 1 105 ? 3.959 -6.635 -0.354 1.00 92.31 105 VAL A C 1
ATOM 860 O O . VAL A 1 105 ? 4.870 -7.342 0.087 1.00 92.31 105 VAL A O 1
ATOM 863 N N . TYR A 1 106 ? 2.921 -6.241 0.373 1.00 95.12 106 TYR A N 1
ATOM 864 C CA . TYR A 1 106 ? 2.723 -6.548 1.780 1.00 95.12 106 TYR A CA 1
ATOM 865 C C . TYR A 1 106 ? 1.464 -7.391 1.975 1.00 95.12 106 TYR A C 1
ATOM 867 O O . TYR A 1 106 ? 0.431 -7.129 1.358 1.00 95.12 106 TYR A O 1
ATOM 875 N N . ASP A 1 107 ? 1.534 -8.374 2.870 1.00 95.00 107 ASP A N 1
ATOM 876 C CA . ASP A 1 107 ? 0.362 -9.100 3.361 1.00 95.00 107 ASP A CA 1
ATOM 877 C C . ASP A 1 107 ? -0.292 -8.302 4.497 1.00 95.00 107 ASP A C 1
ATOM 879 O O . ASP A 1 107 ? 0.326 -8.044 5.531 1.00 95.00 107 ASP A O 1
ATOM 883 N N . MET A 1 108 ? -1.550 -7.894 4.320 1.00 94.94 108 MET A N 1
ATOM 884 C CA . MET A 1 108 ? -2.265 -7.050 5.285 1.00 94.94 108 MET A CA 1
ATOM 885 C C . MET A 1 108 ? -2.669 -7.791 6.564 1.00 94.94 108 MET A C 1
ATOM 887 O O . MET A 1 108 ? -3.052 -7.152 7.547 1.00 94.94 108 MET A O 1
ATOM 891 N N . ARG A 1 109 ? -2.565 -9.126 6.602 1.00 92.12 109 ARG A N 1
ATOM 892 C CA . ARG A 1 109 ? -2.854 -9.925 7.803 1.00 92.12 109 ARG A CA 1
ATOM 893 C C . ARG A 1 109 ? -1.759 -9.777 8.851 1.00 92.12 109 ARG A C 1
ATOM 895 O O . ARG A 1 109 ? -2.060 -9.727 10.039 1.00 92.12 109 ARG A O 1
ATOM 902 N N . ASN A 1 110 ? -0.499 -9.727 8.420 1.00 91.44 110 ASN A N 1
ATOM 903 C CA . ASN A 1 110 ? 0.666 -9.719 9.312 1.00 91.44 110 ASN A CA 1
ATOM 904 C C . ASN A 1 110 ? 1.636 -8.548 9.070 1.00 91.44 110 ASN A C 1
ATOM 906 O O . ASN A 1 110 ? 2.626 -8.436 9.789 1.00 91.44 110 ASN A O 1
ATOM 910 N N . GLY A 1 111 ? 1.368 -7.697 8.076 1.00 90.56 111 GLY A N 1
ATOM 911 C CA . GLY A 1 111 ? 2.183 -6.534 7.725 1.00 90.56 111 GLY A CA 1
ATOM 912 C C . GLY A 1 111 ? 3.539 -6.868 7.102 1.00 90.56 111 GLY A C 1
ATOM 913 O O . GLY A 1 111 ? 4.369 -5.975 6.932 1.00 90.56 111 GLY A O 1
ATOM 914 N N . LYS A 1 112 ? 3.807 -8.137 6.770 1.00 92.69 112 LYS A N 1
ATOM 915 C CA . LYS A 1 112 ? 5.104 -8.558 6.236 1.00 92.69 112 LYS A CA 1
ATOM 916 C C . LYS A 1 112 ? 5.184 -8.312 4.739 1.00 92.69 112 LYS A C 1
ATOM 918 O O . LYS A 1 112 ? 4.225 -8.532 4.002 1.00 92.69 112 LYS A O 1
ATOM 923 N N . GLN A 1 113 ? 6.368 -7.911 4.289 1.00 92.06 113 GLN A N 1
ATOM 924 C CA . GLN A 1 113 ? 6.719 -7.941 2.877 1.00 92.06 113 GLN A CA 1
ATOM 925 C C . GLN A 1 113 ? 6.749 -9.395 2.395 1.00 92.06 113 GLN A C 1
ATOM 927 O O . GLN A 1 113 ? 7.401 -10.237 3.014 1.00 92.06 113 GLN A O 1
ATOM 932 N N . VAL A 1 114 ? 6.056 -9.677 1.294 1.00 93.69 114 VAL A N 1
ATOM 933 C CA . VAL A 1 114 ? 5.939 -11.030 0.723 1.00 93.69 114 VAL A CA 1
ATOM 934 C C . VAL A 1 114 ? 6.503 -11.140 -0.688 1.00 93.69 114 VAL A C 1
ATOM 936 O O . VAL A 1 114 ? 6.908 -12.225 -1.092 1.00 93.69 114 VAL A O 1
ATOM 939 N N . SER A 1 115 ? 6.571 -10.038 -1.438 1.00 90.12 115 SER A N 1
ATOM 940 C CA . SER A 1 115 ? 7.209 -10.015 -2.756 1.00 90.12 115 SER A CA 1
ATOM 941 C C . SER A 1 115 ? 7.649 -8.607 -3.160 1.00 90.12 115 SER A C 1
ATOM 943 O O . SER A 1 115 ? 7.320 -7.612 -2.506 1.00 90.12 115 SER A O 1
ATOM 945 N N . VAL A 1 116 ? 8.432 -8.536 -4.237 1.00 87.62 116 VAL A N 1
ATOM 946 C CA . VAL A 1 116 ? 8.888 -7.296 -4.870 1.00 87.62 116 VAL A CA 1
ATOM 947 C C . VAL A 1 116 ? 8.564 -7.384 -6.356 1.00 87.62 116 VAL A C 1
ATOM 949 O O . VAL A 1 116 ? 8.880 -8.381 -7.001 1.00 87.62 116 VAL A O 1
ATOM 952 N N . LEU A 1 117 ? 7.934 -6.342 -6.889 1.00 84.56 117 LEU A N 1
ATOM 953 C CA . LEU A 1 117 ? 7.776 -6.136 -8.322 1.00 84.56 117 LEU A CA 1
ATOM 954 C C . LEU A 1 117 ? 9.026 -5.423 -8.823 1.00 84.56 117 LEU A C 1
ATOM 956 O O . LEU A 1 117 ? 9.333 -4.319 -8.370 1.00 84.56 117 LEU A O 1
ATOM 960 N N . VAL A 1 118 ? 9.765 -6.070 -9.716 1.00 81.38 118 VAL A N 1
ATOM 961 C CA . VAL A 1 118 ? 10.994 -5.519 -10.290 1.00 81.38 118 VAL A CA 1
ATOM 962 C C . VAL A 1 118 ? 10.635 -4.652 -11.495 1.00 81.38 118 VAL A C 1
ATOM 964 O O . VAL A 1 118 ? 9.671 -4.937 -12.204 1.00 81.38 118 VAL A O 1
ATOM 967 N N . ALA A 1 119 ? 11.395 -3.577 -11.699 1.00 77.88 119 ALA A N 1
ATOM 968 C CA . ALA A 1 119 ? 11.258 -2.746 -12.887 1.00 77.88 119 ALA A CA 1
ATOM 969 C C . ALA A 1 119 ? 11.553 -3.583 -14.148 1.00 77.88 119 ALA A C 1
ATOM 971 O O . ALA A 1 119 ? 12.461 -4.416 -14.097 1.00 77.88 119 ALA A O 1
ATOM 972 N N . PRO A 1 120 ? 10.852 -3.352 -15.271 1.00 71.25 120 PRO A N 1
ATOM 973 C CA . PRO A 1 120 ? 11.212 -3.978 -16.539 1.00 71.25 120 PRO A CA 1
ATOM 974 C C . PRO A 1 120 ? 12.649 -3.619 -16.925 1.00 71.25 120 PRO A C 1
ATOM 976 O O . PRO A 1 120 ? 13.073 -2.465 -16.775 1.00 71.25 120 PRO A O 1
ATOM 979 N N . SER A 1 121 ? 13.395 -4.591 -17.441 1.00 66.62 121 SER A N 1
ATOM 980 C CA . SER A 1 121 ? 14.682 -4.342 -18.063 1.00 66.62 121 SER A CA 1
ATOM 981 C C . SER A 1 121 ? 14.417 -3.598 -19.378 1.00 66.62 121 SER A C 1
ATOM 983 O O . SER A 1 121 ? 13.638 -4.021 -20.229 1.00 66.62 121 SER A O 1
ATOM 985 N N . GLY A 1 122 ? 14.994 -2.406 -19.543 1.00 59.75 122 GLY A N 1
ATOM 986 C CA . GLY A 1 122 ? 14.653 -1.496 -20.648 1.00 59.75 122 GLY A CA 1
ATOM 987 C C . GLY A 1 122 ? 14.956 -2.006 -22.068 1.00 59.75 122 GLY A C 1
ATOM 988 O O . GLY A 1 122 ? 14.770 -1.249 -23.016 1.00 59.75 122 GLY A O 1
ATOM 989 N N . ASN A 1 123 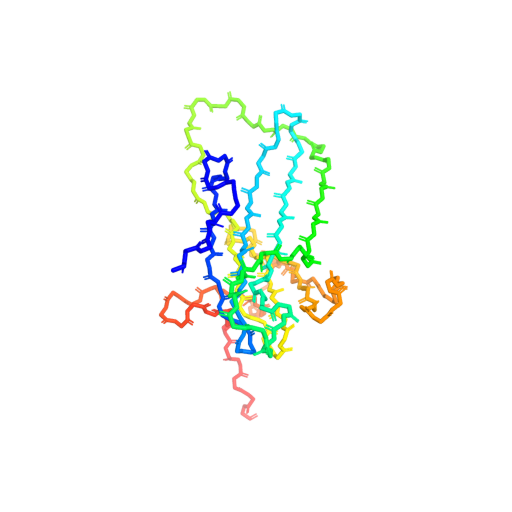? 15.427 -3.249 -22.226 1.00 53.16 123 ASN A N 1
ATOM 990 C CA . ASN A 1 123 ? 16.020 -3.768 -23.458 1.00 53.16 123 ASN A CA 1
ATOM 991 C C . ASN A 1 123 ? 15.307 -4.992 -24.060 1.00 53.16 123 ASN A C 1
ATOM 993 O O . ASN A 1 123 ? 15.635 -5.362 -25.188 1.00 53.16 123 ASN A O 1
ATOM 997 N N . GLU A 1 124 ? 14.335 -5.609 -23.384 1.00 55.16 124 GLU A N 1
ATOM 998 C CA . GLU A 1 124 ? 13.713 -6.846 -23.873 1.00 55.16 124 GLU A CA 1
ATOM 999 C C . GLU A 1 124 ? 12.285 -6.606 -24.388 1.00 55.16 124 GLU A C 1
ATOM 1001 O O . GLU A 1 124 ? 11.356 -6.266 -23.652 1.00 55.16 124 GLU A O 1
ATOM 1006 N N 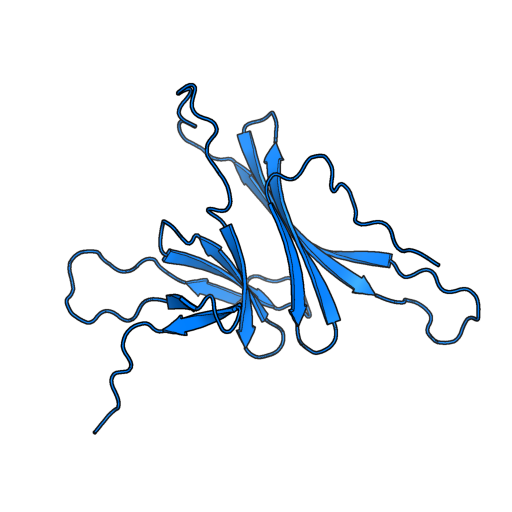. LYS A 1 125 ? 12.092 -6.771 -25.706 1.00 54.47 125 LYS A N 1
ATOM 1007 C CA . LYS A 1 125 ? 10.755 -6.778 -26.316 1.00 54.47 125 LYS A CA 1
ATOM 1008 C C . LYS A 1 125 ? 9.928 -7.905 -25.688 1.00 54.47 125 LYS A C 1
ATOM 1010 O O . LYS A 1 125 ? 10.245 -9.070 -25.891 1.00 54.47 125 LYS A O 1
ATOM 1015 N N . GLY A 1 126 ? 8.837 -7.549 -25.011 1.00 55.88 126 GLY A N 1
ATOM 1016 C CA . GLY A 1 126 ? 7.859 -8.509 -24.487 1.00 55.88 126 GLY A CA 1
ATOM 1017 C C . GLY A 1 126 ? 8.000 -8.854 -23.003 1.00 55.88 126 GLY A C 1
ATOM 1018 O O . GLY A 1 126 ? 7.288 -9.739 -22.535 1.00 55.88 126 GLY A O 1
ATOM 1019 N N . GLU A 1 127 ? 8.863 -8.170 -22.244 1.00 57.75 127 GLU A N 1
ATOM 1020 C CA . GLU A 1 127 ? 8.872 -8.339 -20.790 1.00 57.75 127 GLU A CA 1
ATOM 1021 C C . GLU A 1 127 ? 7.540 -7.903 -20.161 1.00 57.75 127 GLU A C 1
ATOM 1023 O O . GLU A 1 127 ? 7.033 -6.803 -20.400 1.00 57.75 127 GLU A O 1
ATOM 1028 N N . LYS A 1 128 ? 6.987 -8.779 -19.316 1.00 64.12 128 LYS A N 1
ATOM 1029 C CA . LYS A 1 128 ? 5.783 -8.505 -18.530 1.00 64.12 128 LYS A CA 1
ATOM 1030 C C . LYS A 1 128 ? 6.135 -7.518 -17.422 1.00 64.12 128 LYS A C 1
ATOM 1032 O O . LYS A 1 128 ? 6.923 -7.836 -16.535 1.00 64.12 128 LYS A O 1
ATOM 1037 N N . PHE A 1 129 ? 5.512 -6.348 -17.431 1.00 68.88 129 PHE A N 1
ATOM 1038 C CA . PHE A 1 129 ? 5.602 -5.384 -16.333 1.00 68.88 129 PHE A CA 1
ATOM 1039 C C . PHE A 1 129 ? 4.215 -4.995 -15.856 1.00 68.88 129 PHE A C 1
ATOM 1041 O O . PHE A 1 129 ? 3.259 -5.036 -16.620 1.00 68.88 129 PHE A O 1
ATOM 1048 N N . PHE A 1 130 ? 4.091 -4.595 -14.595 1.00 71.94 130 PHE A N 1
ATOM 1049 C CA . PHE A 1 130 ? 2.820 -4.107 -14.075 1.00 71.94 130 PHE A CA 1
ATOM 1050 C C . PHE A 1 130 ? 2.635 -2.628 -14.404 1.00 71.94 130 PHE A C 1
ATOM 1052 O O . PHE A 1 130 ? 3.577 -1.835 -14.336 1.00 71.94 130 PHE A O 1
ATOM 1059 N N . THR A 1 131 ? 1.404 -2.249 -14.729 1.00 69.69 131 THR A N 1
ATOM 1060 C CA . THR A 1 131 ? 0.977 -0.852 -14.771 1.00 69.69 131 THR A CA 1
ATOM 1061 C C . THR A 1 131 ? -0.258 -0.655 -13.924 1.00 69.69 131 THR A C 1
ATOM 1063 O O . THR A 1 131 ? -1.016 -1.588 -13.654 1.00 69.69 131 THR A O 1
ATOM 1066 N N . TRP A 1 132 ? -0.438 0.577 -13.468 1.00 70.38 132 TRP A N 1
ATOM 1067 C CA . TRP A 1 132 ? -1.655 0.970 -12.794 1.00 70.38 132 TRP A CA 1
ATOM 1068 C C . TRP A 1 132 ? -2.723 1.294 -13.834 1.00 70.38 132 TRP A C 1
ATOM 1070 O O . TRP A 1 132 ? -2.529 2.182 -14.665 1.00 70.38 132 TRP A O 1
ATOM 1080 N N . ASN A 1 133 ? -3.843 0.575 -13.785 1.00 68.81 133 ASN A N 1
ATOM 1081 C CA . ASN A 1 133 ? -5.007 0.905 -14.589 1.00 68.81 133 ASN A CA 1
ATOM 1082 C C . ASN A 1 133 ? -5.847 1.956 -13.834 1.00 68.81 133 ASN A C 1
ATOM 1084 O O . ASN A 1 133 ? -6.420 1.634 -12.788 1.00 68.81 133 ASN A O 1
ATOM 1088 N N . PRO A 1 134 ? -5.959 3.196 -14.348 1.00 65.69 134 PRO A N 1
ATOM 1089 C CA . PRO A 1 134 ? -6.690 4.266 -13.675 1.00 65.69 134 PRO A CA 1
ATOM 1090 C C . PRO A 1 134 ? -8.203 4.029 -13.613 1.00 65.69 134 PRO A C 1
ATOM 1092 O O . PRO A 1 134 ? -8.867 4.612 -12.766 1.00 65.69 134 PRO A O 1
ATOM 1095 N N . ALA A 1 135 ? -8.764 3.190 -14.489 1.00 66.19 135 ALA A N 1
ATOM 1096 C CA . ALA A 1 135 ? -10.196 2.897 -14.494 1.00 66.19 135 ALA A CA 1
ATOM 1097 C C . ALA A 1 135 ? -10.585 1.909 -13.385 1.00 66.19 135 ALA A C 1
ATOM 1099 O O . ALA A 1 135 ? -11.643 2.049 -12.778 1.00 66.19 135 ALA A O 1
ATOM 1100 N N . SER A 1 136 ? -9.730 0.921 -13.108 1.00 65.88 136 SER A N 1
ATOM 1101 C CA . SER A 1 136 ? -9.974 -0.104 -12.083 1.00 65.88 136 SER A CA 1
ATOM 1102 C C . SER A 1 136 ? -9.246 0.157 -10.765 1.00 65.88 136 SER A C 1
ATOM 1104 O O . SER A 1 136 ? -9.456 -0.576 -9.801 1.00 65.88 136 SER A O 1
ATOM 1106 N N . TYR A 1 137 ? -8.369 1.167 -10.715 1.00 66.25 137 TYR A N 1
ATOM 1107 C CA . TYR A 1 137 ? -7.491 1.461 -9.579 1.00 66.25 137 TYR A CA 1
ATOM 1108 C C . TYR A 1 137 ? -6.658 0.244 -9.120 1.00 66.25 137 TYR A C 1
ATOM 1110 O O . TYR A 1 137 ? -6.281 0.134 -7.952 1.00 66.25 137 TYR A O 1
ATOM 1118 N N . SER A 1 138 ? -6.340 -0.670 -10.041 1.00 69.50 138 SER A N 1
ATOM 1119 C CA . SER A 1 138 ? -5.636 -1.927 -9.764 1.00 69.50 138 SER A CA 1
ATOM 1120 C C . SER A 1 138 ? -4.364 -2.057 -10.599 1.00 69.50 138 SER A C 1
ATOM 1122 O O . SER A 1 138 ? -4.261 -1.487 -11.687 1.00 69.50 138 SER A O 1
ATOM 1124 N N . LEU A 1 139 ? -3.394 -2.836 -10.110 1.00 73.19 139 LEU A N 1
ATOM 1125 C CA . LEU A 1 139 ? -2.263 -3.243 -10.946 1.00 73.19 139 LEU A CA 1
ATOM 1126 C C . LEU A 1 139 ? -2.723 -4.298 -11.939 1.00 73.19 139 LEU A C 1
ATOM 1128 O O . LEU A 1 139 ? -3.373 -5.273 -11.565 1.00 73.19 139 LEU A O 1
ATOM 1132 N N . GLN A 1 140 ? -2.355 -4.105 -13.196 1.00 69.94 140 GLN A N 1
ATOM 1133 C CA . GLN A 1 140 ? -2.549 -5.081 -14.254 1.00 69.94 140 GLN A CA 1
ATOM 1134 C C . GLN A 1 140 ? -1.212 -5.340 -14.947 1.00 69.94 140 GLN A C 1
ATOM 1136 O O . GLN A 1 140 ? -0.410 -4.410 -15.093 1.00 69.94 140 GLN A O 1
ATOM 1141 N N . PRO A 1 141 ? -0.928 -6.586 -15.349 1.00 66.81 141 PRO A N 1
ATOM 1142 C CA . PRO A 1 141 ? 0.192 -6.842 -16.237 1.00 66.81 141 PRO A CA 1
ATOM 1143 C C . PRO A 1 141 ? -0.051 -6.108 -17.564 1.00 66.81 141 PRO A C 1
ATOM 1145 O O . PRO A 1 141 ? -1.138 -6.157 -18.133 1.00 66.81 141 PRO A O 1
ATOM 1148 N N . CYS A 1 142 ? 0.957 -5.401 -18.058 1.00 61.88 142 CYS A N 1
ATOM 1149 C CA . CYS A 1 142 ? 0.997 -4.954 -19.437 1.00 61.88 142 CYS A CA 1
ATOM 1150 C C . CYS A 1 142 ? 1.433 -6.120 -20.318 1.00 61.88 142 CYS A C 1
ATOM 1152 O O . CYS A 1 142 ? 2.424 -6.785 -20.013 1.00 61.88 142 CYS A O 1
ATOM 1154 N N . PHE A 1 143 ? 0.707 -6.283 -21.426 1.00 56.50 143 PHE A N 1
ATOM 1155 C CA . PHE A 1 143 ? 0.812 -7.382 -22.384 1.00 56.50 143 PHE A CA 1
ATOM 1156 C C . PHE A 1 143 ? 0.315 -8.717 -21.808 1.00 56.50 143 PHE A C 1
ATOM 1158 O O . PHE A 1 143 ? 1.068 -9.491 -21.214 1.00 56.50 143 PHE A O 1
ATOM 1165 N N . ASP A 1 144 ? -0.970 -9.000 -22.044 1.00 44.06 144 ASP A N 1
ATOM 1166 C CA . ASP A 1 144 ? -1.465 -10.373 -22.082 1.00 44.06 144 ASP A CA 1
ATOM 1167 C C . ASP A 1 144 ? -0.835 -11.043 -23.301 1.00 44.06 144 ASP A C 1
ATOM 1169 O O . ASP A 1 144 ? -1.146 -10.734 -24.450 1.00 44.06 144 ASP A O 1
ATOM 1173 N N . SER A 1 145 ? 0.093 -11.957 -23.059 1.00 41.34 145 SER A N 1
ATOM 1174 C CA . SER A 1 145 ? 0.263 -13.056 -23.990 1.00 41.34 145 SER A CA 1
ATOM 1175 C C . SER A 1 145 ? -0.836 -14.053 -23.635 1.00 41.34 145 SER A C 1
ATOM 1177 O O . SER A 1 145 ? -0.638 -14.852 -22.714 1.00 41.34 145 SER A O 1
ATOM 1179 N N . ASP A 1 146 ? -1.988 -13.981 -24.301 1.00 38.66 146 ASP A N 1
ATOM 1180 C CA . ASP A 1 146 ? -2.860 -15.153 -24.388 1.00 38.66 146 ASP A CA 1
ATOM 1181 C C . ASP A 1 146 ? -1.977 -16.326 -24.847 1.00 38.66 146 ASP A C 1
ATOM 1183 O O . ASP A 1 146 ? -1.315 -16.210 -25.888 1.00 38.66 146 ASP A O 1
ATOM 1187 N N . PRO A 1 147 ? -1.873 -17.430 -24.087 1.00 42.41 147 PRO A N 1
ATOM 1188 C CA . PRO A 1 147 ? -1.351 -18.651 -24.659 1.00 42.41 147 PRO A CA 1
ATOM 1189 C C . PRO A 1 147 ? -2.432 -19.170 -25.612 1.00 42.41 147 PRO A C 1
ATOM 1191 O O . PRO A 1 147 ? -3.458 -19.684 -25.168 1.00 42.41 147 PRO A O 1
ATOM 1194 N N . MET A 1 148 ? -2.216 -18.970 -26.915 1.00 36.34 148 MET A N 1
ATOM 1195 C CA . MET A 1 148 ? -2.827 -19.829 -27.934 1.00 36.34 148 MET A CA 1
ATOM 1196 C C . MET A 1 148 ? -2.455 -21.291 -27.688 1.00 36.34 148 MET A C 1
ATOM 1198 O O . MET A 1 148 ? -1.292 -21.540 -27.288 1.00 36.34 148 MET A O 1
#

Foldseek 3Di:
DDADDPPPPAFLDWDWDDAPNWIKIWTWHQDPQRKTKIWIWIFDFPDPPDPDTDTDTHTLAIDIHRDPDDPPPDPDPPDDPLWDWADDPHQKIWTARQVQLKTWIARSVRSDTDDIFHGDDPPDDPDWGWHQDPVVRHIDTDDDPPPD

Radius of gyration: 17.55 Å; chains: 1; bounding box: 44×44×51 Å

Sequence (148 aa):
MTCEIPFAWFSPTAQLIECNGKVHLFRWEMSRERLRMHSIDVLECPNLNESARAWQWRNVVRVTDRCGYRVYTGRGWTLVNEYSCVNFGDGKLCVFNMMSRNGVVYDMRNGKQVSVLVAPSGNEKGEKFFTWNPASYSLQPCFDSDPM

pLDDT: mean 72.8, std 17.47, range [34.22, 95.12]

Secondary structure (DSSP, 8-state):
---PPTTTTT-SEEEEEEETTEEEEEEEEE-TTSEEEEEEEEEE-S-TTSSS---EEEEEEEEEEE--S-----SS---S-SEEEEE-STTEEEEEETTTTEEEEEETTT--EEEEEPPPPTT-TT--EEEEETTTTEEEEE------

Organism: Ceratodon purpureus (NCBI:txid3225)